Protein AF-A0A951D098-F1 (afdb_monomer_lite)

Sequence (138 aa):
MVWVRRLSARASLDDSPAALAHATAQADSGDESWEQWVAEYRRGEALVLRLELTLELGDEAGEVITASRDGFFVENHAHAPKVEQQIAELASGDLTALAAELTQRGHELDVSELGAMYVHVELDADVRQRVQARGAAA

Secondary structure (DSSP, 8-state):
---EEEEEEEEEE---HHHHHHHHHHHHTT-HHHHHHHHHHHHTSEEEEEEEEEEEE-SSS--EEEEEEEEEEEE--SSHHHHHHHHHHHHHTTHHHHHHHHHHTT----HHHHHTS-EEEEE-HHHHHHHHHHHHH-

pLDDT: mean 89.96, std 6.22, range [60.66, 97.0]

Structure (mmCIF, N/CA/C/O backbone):
data_AF-A0A951D098-F1
#
_entry.id   AF-A0A951D098-F1
#
loop_
_atom_site.group_PDB
_atom_site.id
_atom_site.type_symbol
_atom_site.label_atom_id
_atom_site.label_alt_id
_atom_site.label_comp_id
_atom_site.label_asym_id
_atom_site.label_entity_id
_atom_site.label_seq_id
_atom_site.pdbx_PDB_ins_code
_atom_site.Cartn_x
_atom_site.Cartn_y
_atom_site.Cartn_z
_atom_site.occupancy
_atom_site.B_iso_or_equiv
_atom_site.auth_seq_id
_atom_site.auth_comp_id
_atom_site.auth_asym_id
_atom_site.auth_atom_id
_atom_site.pdbx_PDB_model_num
ATOM 1 N N . MET A 1 1 ? -15.473 3.935 25.546 1.00 69.00 1 MET A N 1
ATOM 2 C CA . MET A 1 1 ? -14.010 3.951 25.347 1.00 69.00 1 MET A CA 1
ATOM 3 C C . MET A 1 1 ? -13.747 3.156 24.090 1.00 69.00 1 MET A C 1
ATOM 5 O O . MET A 1 1 ? -14.129 1.993 24.051 1.00 69.00 1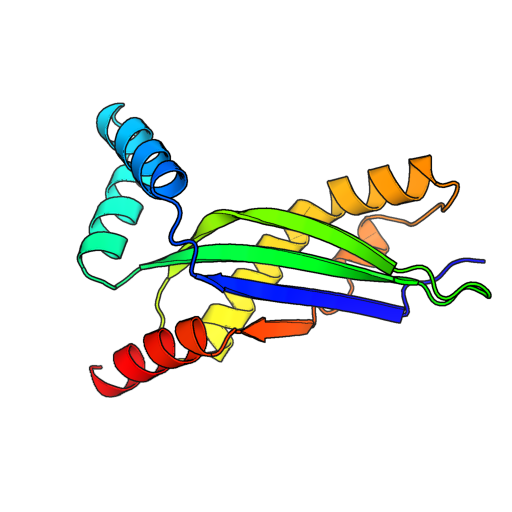 MET A O 1
ATOM 9 N N . VAL A 1 2 ? -13.208 3.806 23.067 1.00 81.81 2 VAL A N 1
ATOM 10 C CA . VAL A 1 2 ? -12.820 3.154 21.816 1.00 81.81 2 VAL A CA 1
ATOM 11 C C . VAL A 1 2 ? -11.400 2.614 21.978 1.00 81.81 2 VAL A C 1
ATOM 13 O O . VAL A 1 2 ? -10.580 3.225 22.656 1.00 81.81 2 VAL A O 1
ATOM 16 N N . TRP A 1 3 ? -11.124 1.441 21.425 1.00 86.88 3 TRP A N 1
ATOM 17 C CA . TRP A 1 3 ? -9.780 0.872 21.349 1.00 86.88 3 TRP A CA 1
ATOM 18 C C . TRP A 1 3 ? -9.632 0.191 19.999 1.00 86.88 3 TRP A C 1
ATOM 20 O O . TRP A 1 3 ? -10.624 -0.204 19.385 1.00 86.88 3 TRP A O 1
ATOM 30 N N . VAL A 1 4 ? -8.404 0.056 19.521 1.00 89.75 4 VAL A N 1
ATOM 31 C CA . VAL A 1 4 ? -8.154 -0.560 18.220 1.00 89.75 4 VAL A CA 1
ATOM 32 C C . VAL A 1 4 ? -8.005 -2.058 18.393 1.00 89.75 4 VAL A C 1
ATOM 34 O O . VAL A 1 4 ? -7.115 -2.535 19.097 1.00 89.75 4 VAL A O 1
ATOM 37 N N . ARG A 1 5 ? -8.867 -2.809 17.714 1.00 92.06 5 ARG A N 1
ATOM 38 C CA . ARG A 1 5 ? -8.832 -4.266 17.709 1.00 92.06 5 ARG A CA 1
ATOM 39 C C . ARG A 1 5 ? -7.804 -4.812 16.742 1.00 92.06 5 ARG A C 1
ATOM 41 O O . ARG A 1 5 ? -7.113 -5.778 17.065 1.00 92.06 5 ARG A O 1
ATOM 48 N N . ARG A 1 6 ? -7.732 -4.221 15.553 1.00 93.19 6 ARG A N 1
ATOM 49 C CA . ARG A 1 6 ? -6.840 -4.678 14.494 1.00 93.19 6 ARG A CA 1
ATOM 50 C C . ARG A 1 6 ? -6.488 -3.534 13.563 1.00 93.19 6 ARG A C 1
ATOM 52 O O . ARG A 1 6 ? -7.351 -2.754 13.177 1.00 93.19 6 ARG A O 1
ATOM 59 N N . LEU A 1 7 ? -5.225 -3.510 13.163 1.00 93.56 7 LEU A N 1
ATOM 60 C CA . LEU A 1 7 ? -4.730 -2.708 12.060 1.00 93.56 7 LEU A CA 1
ATOM 61 C C . LEU A 1 7 ? -4.204 -3.661 10.987 1.00 93.56 7 LEU A C 1
ATOM 63 O O . LEU A 1 7 ? -3.337 -4.494 11.262 1.00 93.56 7 LEU A O 1
ATOM 67 N N . SER A 1 8 ? -4.761 -3.567 9.785 1.00 95.19 8 SER A N 1
ATOM 68 C CA . SER A 1 8 ? -4.392 -4.415 8.654 1.00 95.19 8 SER A CA 1
ATOM 69 C C . SER A 1 8 ? -4.022 -3.573 7.446 1.00 95.19 8 SER A C 1
ATOM 71 O O . SER A 1 8 ? -4.578 -2.500 7.239 1.00 95.19 8 SER A O 1
ATOM 73 N N . ALA A 1 9 ? -3.109 -4.091 6.640 1.00 96.00 9 ALA A N 1
ATOM 74 C CA . ALA A 1 9 ? -2.629 -3.492 5.410 1.00 96.00 9 ALA A CA 1
ATOM 75 C C . ALA A 1 9 ? -2.702 -4.545 4.307 1.00 96.00 9 ALA A C 1
ATOM 77 O O . ALA A 1 9 ? -1.960 -5.525 4.331 1.00 96.00 9 ALA A O 1
ATOM 78 N N . ARG A 1 10 ? -3.597 -4.356 3.345 1.00 96.31 10 ARG A N 1
ATOM 79 C CA . ARG A 1 10 ? -3.726 -5.234 2.188 1.00 96.31 10 ARG A CA 1
ATOM 80 C C . ARG A 1 10 ? -3.049 -4.595 0.987 1.00 96.31 10 ARG A C 1
ATOM 82 O O . ARG A 1 10 ? -3.383 -3.471 0.624 1.00 96.31 10 ARG A O 1
ATOM 89 N N . ALA A 1 11 ? -2.105 -5.304 0.380 1.00 97.00 11 ALA A N 1
ATOM 90 C CA . ALA A 1 11 ? -1.349 -4.823 -0.764 1.00 97.00 11 ALA A CA 1
ATOM 91 C C . ALA A 1 11 ? -1.706 -5.593 -2.040 1.00 97.00 11 ALA A C 1
ATOM 93 O O . ALA A 1 11 ? -1.597 -6.820 -2.082 1.00 97.00 11 ALA A O 1
ATOM 94 N N . SER A 1 12 ? -2.064 -4.859 -3.090 1.00 96.81 12 SER A N 1
ATOM 95 C CA . SER A 1 12 ? -2.318 -5.375 -4.440 1.00 96.81 12 SER A CA 1
ATOM 96 C C . SER A 1 12 ? -1.414 -4.681 -5.455 1.00 96.81 12 SER A C 1
ATOM 98 O O . SER A 1 12 ? -0.907 -3.592 -5.178 1.00 96.81 12 SER A O 1
ATOM 100 N N . LEU A 1 13 ? -1.217 -5.264 -6.642 1.00 95.38 13 LEU A N 1
ATOM 101 C CA . LEU A 1 13 ? -0.533 -4.543 -7.717 1.00 95.38 13 LEU A CA 1
ATOM 102 C C . LEU A 1 13 ? -1.346 -3.305 -8.112 1.00 95.38 13 LEU A C 1
ATOM 104 O O . LEU A 1 13 ? -2.578 -3.341 -8.175 1.00 95.38 13 LEU A O 1
ATOM 108 N N . ASP A 1 14 ? -0.652 -2.201 -8.361 1.00 93.31 14 ASP A N 1
ATOM 109 C CA . ASP A 1 14 ? -1.260 -1.019 -8.956 1.00 93.31 14 ASP A CA 1
ATOM 110 C C . ASP A 1 14 ? -1.005 -1.019 -10.462 1.00 93.31 14 ASP A C 1
ATOM 112 O O . ASP A 1 14 ? 0.026 -0.560 -10.954 1.00 93.31 14 ASP A O 1
ATOM 116 N N . ASP A 1 15 ? -1.977 -1.550 -11.199 1.00 80.94 15 ASP A N 1
ATOM 117 C CA . ASP A 1 15 ? -1.965 -1.573 -12.661 1.00 80.94 15 ASP A CA 1
ATOM 118 C C . ASP A 1 15 ? -2.444 -0.244 -13.276 1.00 80.94 15 ASP A C 1
ATOM 120 O O . ASP A 1 15 ? -2.690 -0.165 -14.485 1.00 80.94 15 ASP A O 1
ATOM 124 N N . SER A 1 16 ? -2.628 0.815 -12.473 1.00 84.50 16 SER A N 1
ATOM 125 C CA . SER A 1 16 ? -3.081 2.095 -13.003 1.00 84.50 16 SER A CA 1
ATOM 126 C C . SER A 1 16 ? -2.003 2.723 -13.903 1.00 84.50 16 SER A C 1
ATOM 128 O O . SER A 1 16 ? -0.863 2.940 -13.484 1.00 84.50 16 SER A O 1
ATOM 130 N N . PRO A 1 17 ? -2.344 3.110 -15.150 1.00 84.81 17 PRO A N 1
ATOM 131 C CA . PRO A 1 17 ? -1.402 3.827 -16.010 1.00 84.81 17 PRO A CA 1
ATOM 132 C C . PRO A 1 17 ? -0.946 5.164 -15.408 1.00 84.81 17 PRO A C 1
ATOM 134 O O . PRO A 1 17 ? 0.119 5.671 -15.753 1.00 84.81 17 PRO A O 1
ATOM 137 N N . ALA A 1 18 ? -1.757 5.737 -14.513 1.00 88.4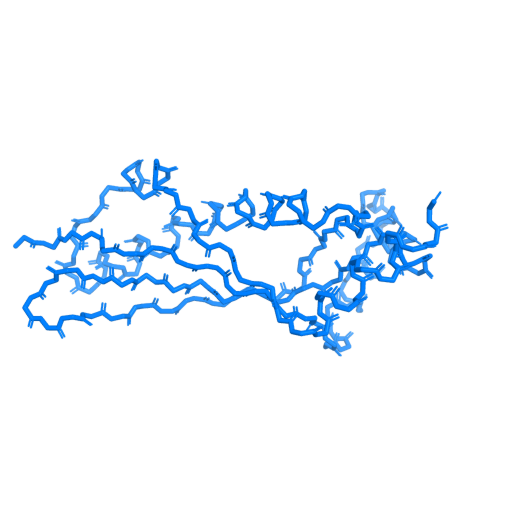4 18 ALA A N 1
ATOM 138 C CA . ALA A 1 18 ? -1.496 7.012 -13.865 1.00 88.44 18 ALA A CA 1
ATOM 139 C C . ALA A 1 18 ? -0.308 6.951 -12.894 1.00 88.44 18 ALA A C 1
ATOM 141 O O . ALA A 1 18 ? 0.516 7.863 -12.920 1.00 88.44 18 ALA A O 1
ATOM 142 N N . ALA A 1 19 ? -0.177 5.884 -12.096 1.00 88.62 19 ALA A N 1
ATOM 143 C CA . ALA A 1 19 ? 0.914 5.750 -11.131 1.00 88.62 19 ALA A CA 1
ATOM 144 C C . ALA A 1 19 ? 2.287 5.734 -11.818 1.00 88.62 19 ALA A C 1
ATOM 146 O O . ALA A 1 19 ? 3.179 6.515 -11.477 1.00 88.62 19 ALA A O 1
ATOM 147 N N . LEU A 1 20 ? 2.441 4.912 -12.861 1.00 89.75 20 LEU A N 1
ATOM 148 C CA . LEU A 1 20 ? 3.694 4.844 -13.614 1.00 89.75 20 LEU A CA 1
ATOM 149 C C . LEU A 1 20 ? 3.953 6.118 -14.433 1.00 89.75 20 LEU A C 1
ATOM 151 O O . LEU A 1 20 ? 5.106 6.536 -14.562 1.00 89.75 20 LEU A O 1
ATOM 155 N N . ALA A 1 21 ? 2.907 6.753 -14.973 1.00 92.19 21 ALA A N 1
ATOM 156 C CA . ALA A 1 21 ? 3.041 8.030 -15.672 1.00 92.19 21 ALA A CA 1
ATOM 157 C C . ALA A 1 21 ? 3.516 9.144 -14.728 1.00 92.19 21 ALA A C 1
ATOM 159 O O . ALA A 1 21 ? 4.399 9.913 -15.101 1.00 92.19 21 ALA A O 1
ATOM 160 N N . HIS A 1 22 ? 2.987 9.198 -13.502 1.00 91.81 22 HIS A N 1
ATOM 161 C CA . HIS A 1 22 ? 3.440 10.137 -12.480 1.00 91.81 22 HIS A CA 1
ATOM 162 C C . HIS A 1 22 ? 4.912 9.905 -12.125 1.00 91.81 22 HIS A C 1
ATOM 164 O O . HIS A 1 22 ? 5.707 10.837 -12.208 1.00 91.81 22 HIS A O 1
ATOM 170 N N . ALA A 1 23 ? 5.290 8.661 -11.813 1.00 91.62 23 ALA A N 1
ATOM 171 C CA . ALA A 1 23 ? 6.674 8.308 -11.494 1.00 91.62 23 ALA A CA 1
ATOM 172 C C . ALA A 1 23 ? 7.640 8.653 -12.642 1.00 91.62 23 ALA A C 1
ATOM 174 O O . ALA A 1 23 ? 8.717 9.196 -12.414 1.00 91.62 23 ALA A O 1
ATOM 175 N N . THR A 1 24 ? 7.228 8.402 -13.889 1.00 93.31 24 THR A N 1
ATOM 176 C CA . THR A 1 24 ? 8.022 8.755 -15.077 1.00 93.31 24 THR A CA 1
ATOM 177 C C . THR A 1 24 ? 8.170 10.269 -15.222 1.00 93.31 24 THR A C 1
ATOM 179 O O . THR A 1 24 ? 9.266 10.739 -15.488 1.00 93.31 24 THR A O 1
ATOM 182 N N . ALA A 1 25 ? 7.108 11.045 -14.991 1.00 94.75 25 ALA A N 1
ATOM 183 C CA . ALA A 1 25 ? 7.180 12.503 -15.059 1.00 94.75 25 ALA A CA 1
ATOM 184 C C . ALA A 1 25 ? 8.113 13.101 -13.990 1.00 94.75 25 ALA A C 1
ATOM 186 O O . ALA A 1 25 ? 8.807 14.076 -14.269 1.00 94.75 25 ALA A O 1
ATOM 187 N N . GLN A 1 26 ? 8.149 12.519 -12.785 1.00 93.88 26 GLN A N 1
ATOM 188 C CA . GLN A 1 26 ? 9.091 12.932 -11.739 1.00 93.88 26 GLN A CA 1
ATOM 189 C C . GLN A 1 26 ? 10.536 12.602 -12.127 1.00 93.88 26 GLN A C 1
ATOM 191 O O . GLN A 1 26 ? 11.407 13.464 -12.028 1.00 93.88 26 GLN A O 1
ATOM 196 N N . ALA A 1 27 ? 10.777 11.396 -12.648 1.00 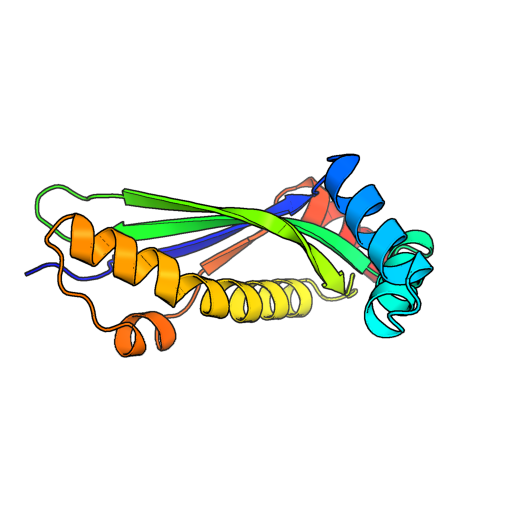94.25 27 ALA A N 1
ATOM 197 C CA . ALA A 1 27 ? 12.081 11.005 -13.175 1.00 94.25 27 ALA A CA 1
ATOM 198 C C . ALA A 1 27 ? 12.547 11.952 -14.300 1.00 94.25 27 ALA A C 1
ATOM 200 O O . ALA A 1 27 ? 13.648 12.484 -14.243 1.00 94.25 27 ALA A O 1
ATOM 201 N N . ASP A 1 28 ? 11.678 12.267 -15.266 1.00 95.50 28 ASP A N 1
ATOM 202 C CA . ASP A 1 28 ? 11.984 13.191 -16.370 1.00 95.50 28 ASP A CA 1
ATOM 203 C C . ASP A 1 28 ? 12.245 14.638 -15.897 1.00 95.50 28 ASP A C 1
ATOM 205 O O . ASP A 1 28 ? 12.837 15.438 -16.626 1.00 95.50 28 ASP A O 1
ATOM 209 N N . SER A 1 29 ? 11.819 14.988 -14.677 1.00 95.56 29 SER A N 1
ATOM 210 C CA . SER A 1 29 ? 12.118 16.279 -14.046 1.00 95.56 29 SER A CA 1
ATOM 211 C C . SER A 1 29 ? 13.507 16.342 -13.390 1.00 95.56 29 SER A C 1
ATOM 213 O O . SER A 1 29 ? 13.915 17.415 -12.940 1.00 95.56 29 SER A O 1
ATOM 215 N N . GLY A 1 30 ? 14.248 15.226 -13.389 1.00 94.12 30 GLY A N 1
ATOM 216 C CA . GLY A 1 30 ? 15.593 15.097 -12.827 1.00 94.12 30 GLY A CA 1
ATOM 217 C C . GLY A 1 30 ? 15.625 14.657 -11.363 1.00 94.12 30 GLY A C 1
ATOM 218 O O . GLY A 1 30 ? 16.624 14.895 -10.684 1.00 94.12 30 GLY A O 1
ATOM 219 N N . ASP A 1 31 ? 14.545 14.062 -10.846 1.00 95.69 31 ASP A N 1
ATOM 220 C CA . ASP A 1 31 ? 14.563 13.451 -9.516 1.00 95.69 31 ASP A CA 1
ATOM 221 C C . ASP A 1 31 ? 15.221 12.064 -9.583 1.00 95.69 31 ASP A C 1
ATOM 223 O O . ASP A 1 31 ? 14.605 11.078 -9.998 1.00 95.69 31 ASP A O 1
ATOM 227 N N . GLU A 1 32 ? 16.480 11.995 -9.142 1.00 95.00 32 GLU A N 1
ATOM 228 C CA . GLU A 1 32 ? 17.306 10.780 -9.149 1.00 95.00 32 GLU A CA 1
ATOM 229 C C . GLU A 1 32 ? 16.649 9.599 -8.410 1.00 95.00 32 GLU A C 1
ATOM 231 O O . GLU A 1 32 ? 16.818 8.443 -8.808 1.00 95.00 32 GLU A O 1
ATOM 236 N N . SER A 1 33 ? 15.863 9.866 -7.359 1.00 94.38 33 SER A N 1
ATOM 237 C CA . SER A 1 33 ? 15.179 8.803 -6.610 1.00 94.38 33 SER A CA 1
ATOM 238 C C . SER A 1 33 ? 14.072 8.179 -7.457 1.00 94.38 33 SER A C 1
ATOM 240 O O . SER A 1 33 ? 13.923 6.955 -7.502 1.00 94.38 33 SER A O 1
ATOM 242 N N . TRP A 1 34 ? 13.310 9.006 -8.176 1.00 94.44 34 TRP A N 1
ATOM 243 C CA . TRP A 1 34 ? 12.283 8.524 -9.098 1.00 94.44 34 TRP A CA 1
ATOM 244 C C . TRP A 1 34 ? 12.878 7.847 -10.331 1.00 94.44 34 TRP A C 1
ATOM 246 O O . TRP A 1 34 ? 12.346 6.827 -10.776 1.00 94.44 34 TRP A O 1
ATOM 256 N N . GLU A 1 35 ? 13.996 8.350 -10.857 1.00 95.19 35 GLU A N 1
ATOM 257 C CA . GLU A 1 35 ? 14.731 7.688 -11.940 1.00 95.19 35 GLU A CA 1
ATOM 258 C C . GLU A 1 35 ? 15.121 6.255 -11.556 1.00 95.19 35 GLU A C 1
ATOM 260 O O . GLU A 1 35 ? 14.891 5.318 -12.333 1.00 95.19 35 GLU A O 1
ATOM 265 N N . GLN A 1 36 ? 15.650 6.067 -10.341 1.00 96.00 36 GLN A N 1
ATOM 266 C CA . GLN A 1 36 ? 16.013 4.751 -9.824 1.00 96.00 36 GLN A CA 1
ATOM 267 C C . GLN A 1 36 ? 14.794 3.822 -9.742 1.00 96.00 36 GLN A C 1
ATOM 269 O O . GLN A 1 36 ? 14.824 2.730 -10.318 1.00 96.00 36 GLN A O 1
ATOM 274 N N . TRP A 1 37 ? 13.707 4.260 -9.101 1.00 94.94 37 TRP A N 1
ATOM 275 C CA . TRP A 1 37 ? 12.499 3.445 -8.936 1.00 94.94 37 TRP A CA 1
ATOM 276 C C . TRP A 1 37 ? 11.869 3.030 -10.266 1.00 94.94 37 TRP A C 1
ATOM 278 O O . TRP A 1 37 ? 11.494 1.868 -10.456 1.00 94.94 37 TRP A O 1
ATOM 288 N N . VAL A 1 38 ? 11.791 3.952 -11.229 1.00 94.75 38 VAL A N 1
ATOM 289 C CA . VAL A 1 38 ? 11.272 3.656 -12.571 1.00 94.75 38 VAL A CA 1
ATOM 290 C C . VAL A 1 38 ? 12.174 2.649 -13.291 1.00 94.75 38 VAL A C 1
ATOM 292 O O . VAL A 1 38 ? 11.678 1.733 -13.956 1.00 94.75 38 VAL A O 1
ATOM 295 N N . ALA A 1 39 ? 13.496 2.781 -13.165 1.00 95.56 39 ALA A N 1
ATOM 296 C CA . ALA A 1 39 ? 14.441 1.850 -13.770 1.00 95.56 39 ALA A CA 1
ATOM 297 C C . ALA A 1 39 ? 14.360 0.447 -13.140 1.00 95.56 39 ALA A C 1
ATOM 299 O O . ALA A 1 39 ? 14.354 -0.548 -13.867 1.00 95.56 39 ALA A O 1
ATOM 300 N N . GLU A 1 40 ? 14.258 0.353 -11.815 1.00 95.19 40 GLU A N 1
ATOM 301 C CA . GLU A 1 40 ? 14.080 -0.906 -11.080 1.00 95.19 40 GLU A CA 1
ATOM 302 C C . GLU A 1 40 ? 12.762 -1.593 -11.429 1.00 95.19 40 GLU A C 1
ATOM 304 O O . GLU A 1 40 ? 12.746 -2.792 -11.720 1.00 95.19 40 GLU A O 1
ATOM 309 N N . TYR A 1 41 ? 11.664 -0.841 -11.510 1.00 93.94 41 TYR A N 1
ATOM 310 C CA . TYR A 1 41 ? 10.373 -1.373 -11.941 1.00 93.94 41 TYR A CA 1
ATOM 311 C C . TYR A 1 41 ? 10.447 -1.968 -13.351 1.00 93.94 41 TYR A C 1
ATOM 313 O O . TYR A 1 41 ? 10.002 -3.094 -13.580 1.00 93.94 41 TYR A O 1
ATOM 321 N N . ARG A 1 42 ? 11.097 -1.272 -14.296 1.00 93.25 42 ARG A N 1
ATOM 322 C CA . ARG A 1 42 ? 11.310 -1.778 -15.666 1.00 93.25 42 ARG A CA 1
ATOM 323 C C . ARG A 1 42 ? 12.142 -3.065 -15.703 1.00 93.25 42 ARG A C 1
ATOM 325 O O . ARG A 1 42 ? 11.942 -3.879 -16.602 1.00 93.25 42 ARG A O 1
ATOM 332 N N . ARG A 1 43 ? 13.048 -3.270 -14.741 1.00 93.44 43 ARG A N 1
ATOM 333 C CA . ARG A 1 43 ? 13.829 -4.513 -14.579 1.00 93.44 43 ARG A CA 1
ATOM 334 C C . ARG A 1 43 ? 13.092 -5.603 -13.786 1.00 93.44 43 ARG A C 1
ATOM 336 O O . ARG A 1 43 ? 13.601 -6.716 -13.674 1.00 93.44 43 ARG A O 1
ATOM 343 N N . GLY A 1 44 ? 11.904 -5.312 -13.251 1.00 91.69 44 GLY A N 1
ATOM 344 C CA . GLY A 1 44 ? 11.148 -6.213 -12.375 1.00 91.69 44 GLY A CA 1
ATOM 345 C C . GLY A 1 44 ? 11.717 -6.321 -10.955 1.00 91.69 44 GLY A C 1
ATOM 346 O O . GLY A 1 44 ? 11.407 -7.277 -10.242 1.00 91.69 44 GLY A O 1
ATOM 347 N N . GLU A 1 45 ? 12.563 -5.370 -10.561 1.00 94.50 45 GLU A N 1
ATOM 348 C CA . GLU A 1 45 ? 13.212 -5.280 -9.246 1.00 94.50 45 GLU A CA 1
ATOM 349 C C . GLU A 1 45 ? 12.397 -4.461 -8.248 1.00 94.50 45 GLU A C 1
ATOM 351 O O . GLU A 1 45 ? 12.610 -4.598 -7.051 1.00 94.50 45 GLU A O 1
ATOM 356 N N . ALA A 1 46 ? 11.424 -3.690 -8.730 1.00 95.19 46 ALA A N 1
ATOM 357 C CA . ALA A 1 46 ? 10.437 -2.997 -7.916 1.00 95.19 46 ALA A CA 1
ATOM 358 C C . ALA A 1 46 ? 9.013 -3.367 -8.349 1.00 95.19 46 ALA A C 1
ATOM 360 O O . ALA A 1 46 ? 8.772 -3.750 -9.500 1.00 95.19 46 ALA A O 1
ATOM 361 N N . LEU A 1 47 ? 8.069 -3.243 -7.421 1.00 95.44 47 LEU A N 1
ATOM 362 C CA . LEU A 1 47 ? 6.631 -3.350 -7.660 1.00 95.44 47 LEU A CA 1
ATOM 363 C C . LEU A 1 47 ? 5.985 -1.994 -7.386 1.00 95.44 47 LEU A C 1
ATOM 365 O O . LEU A 1 47 ? 6.382 -1.312 -6.445 1.00 95.44 47 LEU A O 1
ATOM 369 N N . VAL A 1 48 ? 4.967 -1.641 -8.172 1.00 95.50 48 VAL A N 1
ATOM 370 C CA . VAL A 1 48 ? 4.053 -0.541 -7.840 1.00 95.50 48 VAL A CA 1
ATOM 371 C C . VAL A 1 48 ? 2.809 -1.160 -7.236 1.00 95.50 48 VAL A C 1
ATOM 373 O O . VAL A 1 48 ? 2.222 -2.073 -7.825 1.00 95.50 48 VAL A O 1
ATOM 376 N N . LEU A 1 49 ? 2.449 -0.702 -6.046 1.00 95.44 49 LEU A N 1
ATOM 377 C CA . LEU A 1 49 ? 1.393 -1.291 -5.247 1.00 95.44 49 LEU A CA 1
ATOM 378 C C . LEU A 1 49 ? 0.316 -0.267 -4.900 1.00 95.44 49 LEU A C 1
ATOM 380 O O . LEU A 1 49 ? 0.555 0.939 -4.805 1.00 95.44 49 LEU A O 1
ATOM 384 N N . ARG A 1 50 ? -0.878 -0.801 -4.659 1.00 94.94 50 ARG A N 1
ATOM 385 C CA . ARG A 1 50 ? -1.963 -0.146 -3.943 1.00 94.94 50 ARG A CA 1
ATOM 386 C C . ARG A 1 50 ? -2.085 -0.788 -2.567 1.00 94.94 50 ARG A C 1
ATOM 388 O O . ARG A 1 50 ? -1.961 -2.001 -2.429 1.00 94.94 50 ARG A O 1
ATOM 395 N N . LEU A 1 51 ? -2.331 0.043 -1.565 1.00 94.44 51 LEU A N 1
ATOM 396 C CA . LEU A 1 51 ? -2.450 -0.311 -0.164 1.00 94.44 51 LEU A CA 1
ATOM 397 C C . LEU A 1 51 ? -3.845 0.061 0.284 1.00 94.44 51 LEU A C 1
ATOM 399 O O . LEU A 1 51 ? -4.257 1.208 0.132 1.00 94.44 51 LEU A O 1
ATOM 403 N N . GLU A 1 52 ? -4.541 -0.894 0.867 1.00 94.19 52 GLU A N 1
ATOM 404 C CA . GLU A 1 52 ? -5.761 -0.664 1.617 1.00 94.19 52 GLU A CA 1
ATOM 405 C C . GLU A 1 52 ? -5.456 -0.901 3.095 1.00 94.19 52 GLU A C 1
ATOM 407 O O . GLU A 1 52 ? -5.132 -2.010 3.522 1.00 94.19 52 GLU A O 1
ATOM 412 N N . LEU A 1 53 ? -5.518 0.167 3.877 1.00 93.81 53 LEU A N 1
ATOM 413 C CA . LEU A 1 53 ? -5.383 0.141 5.321 1.00 93.81 53 LEU A CA 1
ATOM 414 C C . LEU A 1 53 ? -6.758 0.005 5.939 1.00 93.81 53 LEU A C 1
ATOM 416 O O . LEU A 1 53 ? -7.651 0.789 5.640 1.00 93.81 53 LEU A O 1
ATOM 420 N N . THR A 1 54 ? -6.913 -0.970 6.822 1.00 93.38 54 THR A N 1
ATOM 421 C CA . THR A 1 54 ? -8.150 -1.213 7.557 1.00 93.38 54 THR A CA 1
ATOM 422 C C . THR A 1 54 ? -7.881 -1.131 9.048 1.00 93.38 54 THR A C 1
ATOM 424 O O . THR A 1 54 ? -7.032 -1.853 9.576 1.00 93.38 54 THR A O 1
ATOM 427 N N . LEU A 1 55 ? -8.636 -0.275 9.726 1.00 92.56 55 LEU A N 1
ATOM 428 C CA . LEU A 1 55 ? -8.651 -0.130 11.169 1.00 92.56 55 LEU A CA 1
ATOM 429 C C . LEU A 1 55 ? -9.985 -0.647 11.711 1.00 92.56 55 LEU A C 1
ATOM 431 O O . LEU A 1 55 ? -11.039 -0.081 11.427 1.00 92.56 55 LEU A O 1
ATOM 435 N N . GLU A 1 56 ? -9.934 -1.718 12.494 1.00 92.69 56 GLU A N 1
ATOM 436 C CA . GLU A 1 56 ? -11.095 -2.271 13.191 1.00 92.69 56 GLU A CA 1
ATOM 437 C C . GLU A 1 56 ? -11.110 -1.759 14.634 1.00 92.69 56 GLU A C 1
ATOM 439 O O . GLU A 1 56 ? -10.154 -1.977 15.389 1.00 92.69 56 GLU A O 1
ATOM 444 N N . LEU A 1 57 ? -12.200 -1.109 15.035 1.00 91.25 57 LEU A N 1
ATOM 445 C CA . LEU A 1 57 ? -12.405 -0.612 16.391 1.00 91.25 57 LEU A CA 1
ATOM 446 C C . LEU A 1 57 ? -13.152 -1.650 17.235 1.00 91.25 57 LEU A C 1
ATOM 448 O O . LEU A 1 57 ? -14.040 -2.364 16.775 1.00 91.25 57 LEU A O 1
ATOM 452 N N . GLY A 1 58 ? -12.766 -1.751 18.501 1.00 87.94 58 GLY A N 1
ATOM 453 C CA . GLY A 1 58 ? -13.385 -2.615 19.499 1.00 87.94 58 GLY A CA 1
ATOM 454 C C . GLY A 1 58 ? -14.455 -1.908 20.332 1.00 87.94 58 GLY A C 1
ATOM 455 O O . GLY A 1 58 ? -14.507 -2.092 21.547 1.00 87.94 58 GLY A O 1
ATOM 456 N N . ASP A 1 59 ? -15.276 -1.059 19.722 1.00 82.56 59 ASP A N 1
ATOM 457 C CA . ASP A 1 59 ? -16.427 -0.452 20.392 1.00 82.56 59 ASP A CA 1
ATOM 458 C C . ASP A 1 59 ? -17.683 -1.346 20.306 1.00 82.56 59 ASP A C 1
ATOM 460 O O . ASP A 1 59 ? -17.646 -2.462 19.785 1.00 82.56 59 ASP A O 1
ATOM 464 N N . GLU A 1 60 ? -18.808 -0.886 20.863 1.00 73.31 60 GLU A N 1
ATOM 465 C CA . GLU A 1 60 ? -20.079 -1.631 20.813 1.00 73.31 60 GLU A CA 1
ATOM 466 C C . GLU A 1 60 ? -20.631 -1.769 19.382 1.00 73.31 60 GLU A C 1
ATOM 468 O O . GLU A 1 60 ? -21.439 -2.661 19.121 1.00 73.31 60 GLU A O 1
ATOM 473 N N . ALA A 1 61 ? -20.197 -0.904 18.460 1.00 80.31 61 ALA A N 1
ATOM 474 C CA . ALA A 1 61 ? -20.640 -0.887 17.072 1.00 80.31 61 ALA A CA 1
ATOM 475 C C . ALA A 1 61 ? -19.768 -1.759 16.148 1.00 80.31 61 ALA A C 1
ATOM 477 O O . ALA A 1 61 ? -20.248 -2.186 15.098 1.00 80.31 61 ALA A O 1
ATOM 478 N N . GLY A 1 62 ? -18.520 -2.042 16.535 1.00 82.94 62 GLY A N 1
ATOM 479 C CA . GLY A 1 62 ? -17.539 -2.740 15.708 1.00 82.94 62 GLY A CA 1
ATOM 480 C C . GLY A 1 62 ? -17.147 -1.936 14.469 1.00 82.94 62 GLY A C 1
ATOM 481 O O . GLY A 1 62 ? -17.089 -2.501 13.377 1.00 82.94 62 GLY A O 1
ATOM 482 N N . GLU A 1 63 ? -16.959 -0.620 14.612 1.00 89.38 63 GLU A N 1
ATOM 483 C CA . GLU A 1 63 ? -16.683 0.266 13.476 1.00 89.38 63 GLU A CA 1
ATOM 484 C C . GLU A 1 63 ? -15.405 -0.144 12.719 1.00 89.38 63 GLU A C 1
ATOM 486 O O . GLU A 1 63 ? -14.385 -0.502 13.313 1.00 89.38 63 GLU A O 1
ATOM 491 N N . VAL A 1 64 ? -15.462 -0.067 11.386 1.00 90.88 64 VAL A N 1
ATOM 492 C CA . VAL A 1 64 ? -14.331 -0.333 10.492 1.00 90.88 64 VAL A CA 1
ATOM 493 C C . VAL A 1 64 ? -14.066 0.903 9.644 1.00 90.88 64 VAL A C 1
ATOM 495 O O . VAL A 1 64 ? -14.972 1.428 8.993 1.00 90.88 64 VAL A O 1
ATOM 498 N N . ILE A 1 65 ? -12.815 1.352 9.639 1.00 89.81 65 ILE A N 1
ATOM 499 C CA . ILE A 1 65 ? -12.349 2.486 8.841 1.00 89.81 65 ILE A CA 1
ATOM 500 C C . ILE A 1 65 ? -11.339 1.976 7.829 1.00 89.81 65 ILE A C 1
ATOM 502 O O . ILE A 1 65 ? -10.433 1.220 8.173 1.00 89.81 65 ILE A O 1
ATOM 506 N N . THR A 1 66 ? -11.498 2.404 6.583 1.00 90.19 66 THR A N 1
ATOM 507 C CA . THR A 1 66 ? -10.619 2.024 5.482 1.00 90.19 66 THR A CA 1
ATOM 508 C C . THR A 1 66 ? -10.015 3.263 4.846 1.00 90.19 66 THR A C 1
ATOM 510 O O . THR A 1 66 ? -10.751 4.174 4.471 1.00 90.19 66 THR A O 1
ATOM 513 N N . ALA A 1 67 ? -8.703 3.261 4.653 1.00 89.44 67 ALA A N 1
ATOM 514 C CA . ALA A 1 67 ? -7.998 4.239 3.837 1.00 89.44 67 ALA A CA 1
ATOM 515 C C . ALA A 1 67 ? -7.260 3.518 2.711 1.00 89.44 67 ALA A C 1
ATOM 517 O O . ALA A 1 67 ? -6.789 2.399 2.891 1.00 89.44 67 ALA A O 1
ATOM 518 N N . SER A 1 68 ? -7.138 4.156 1.550 1.00 89.31 68 SER A N 1
ATOM 519 C CA . SER A 1 68 ? -6.413 3.586 0.417 1.00 89.31 68 SER A CA 1
ATOM 520 C C . SER A 1 68 ? -5.362 4.550 -0.107 1.00 89.31 68 SER A C 1
ATOM 522 O O . SER A 1 68 ? -5.650 5.736 -0.270 1.00 89.31 68 SER A O 1
ATOM 524 N N . ARG A 1 69 ? -4.188 4.023 -0.448 1.00 88.56 69 ARG A N 1
ATOM 525 C CA . ARG A 1 69 ? -3.113 4.748 -1.127 1.00 88.56 69 ARG A CA 1
ATOM 526 C C . ARG A 1 69 ? -2.645 3.951 -2.333 1.00 88.56 69 ARG A C 1
ATOM 528 O O . ARG A 1 69 ? -2.464 2.741 -2.238 1.00 88.56 69 ARG A O 1
ATOM 535 N N . ASP A 1 70 ? -2.452 4.611 -3.459 1.00 90.50 70 ASP A N 1
ATOM 536 C CA . ASP A 1 70 ? -1.955 4.008 -4.690 1.00 90.50 70 ASP A CA 1
ATOM 537 C C . ASP A 1 70 ? -0.564 4.543 -5.061 1.00 90.50 70 ASP A C 1
ATOM 539 O O . ASP A 1 70 ? -0.016 5.425 -4.396 1.00 90.50 70 ASP A O 1
ATOM 543 N N . GLY A 1 71 ? 0.051 3.931 -6.071 1.00 90.69 71 GLY A N 1
ATOM 544 C CA . GLY A 1 71 ? 1.279 4.415 -6.688 1.00 90.69 71 GLY A CA 1
ATOM 545 C C . GLY A 1 71 ? 2.549 4.396 -5.840 1.00 90.69 71 GLY A C 1
ATOM 546 O O . GLY A 1 71 ? 3.497 5.097 -6.196 1.00 90.69 71 GLY A O 1
ATOM 547 N N . PHE A 1 72 ? 2.624 3.620 -4.753 1.00 91.19 72 PHE A N 1
ATOM 548 C CA . PHE A 1 72 ? 3.876 3.502 -3.995 1.00 91.19 72 PHE A CA 1
ATOM 549 C C . PHE A 1 72 ? 4.719 2.331 -4.489 1.00 91.19 72 PHE A C 1
ATOM 551 O O . PHE A 1 72 ? 4.212 1.279 -4.886 1.00 91.19 72 PHE A O 1
ATOM 558 N N . PHE A 1 73 ? 6.031 2.535 -4.446 1.00 93.88 73 PHE A N 1
ATOM 559 C CA . PHE A 1 73 ? 7.013 1.559 -4.880 1.00 93.88 73 PHE A CA 1
ATOM 560 C C . PHE A 1 73 ? 7.525 0.765 -3.682 1.00 93.88 73 PHE A C 1
ATOM 562 O O . PHE A 1 73 ? 7.737 1.316 -2.602 1.00 93.88 73 PHE A O 1
ATOM 569 N N . VAL A 1 74 ? 7.728 -0.532 -3.892 1.00 95.38 74 VAL A N 1
ATOM 570 C CA . VAL A 1 74 ? 8.463 -1.400 -2.968 1.00 95.38 74 VAL A CA 1
ATOM 571 C C . VAL A 1 74 ? 9.483 -2.213 -3.740 1.00 95.38 74 VAL A C 1
ATOM 573 O O . VAL A 1 74 ? 9.264 -2.562 -4.905 1.00 95.38 74 VAL A O 1
ATOM 576 N N . GLU A 1 75 ? 10.573 -2.581 -3.081 1.00 95.88 75 GLU A N 1
ATOM 577 C CA . GLU A 1 75 ? 11.520 -3.523 -3.657 1.00 95.88 75 GLU A CA 1
ATOM 578 C C . GLU A 1 75 ? 10.854 -4.895 -3.818 1.00 95.88 75 GLU A C 1
ATOM 580 O O . GLU A 1 75 ? 10.306 -5.472 -2.871 1.00 95.88 75 GLU A O 1
ATOM 585 N N . ASN A 1 76 ? 10.953 -5.461 -5.019 1.00 94.44 76 ASN A N 1
ATOM 586 C CA . ASN A 1 76 ? 10.581 -6.837 -5.297 1.00 94.44 76 ASN A CA 1
ATOM 587 C C . ASN A 1 76 ? 11.663 -7.770 -4.740 1.00 94.44 76 ASN A C 1
ATOM 589 O O . ASN A 1 76 ? 12.594 -8.186 -5.438 1.00 94.44 76 ASN A O 1
ATOM 593 N N . HIS A 1 77 ? 11.562 -8.076 -3.451 1.00 93.25 77 HIS A N 1
ATOM 594 C CA . HIS A 1 77 ? 12.530 -8.913 -2.759 1.00 93.25 77 HIS A CA 1
ATOM 595 C C . HIS A 1 77 ? 12.157 -10.404 -2.862 1.00 93.25 77 HIS A C 1
ATOM 597 O O . HIS A 1 77 ? 11.003 -10.779 -2.705 1.00 93.25 77 HIS A O 1
ATOM 603 N N . ALA A 1 78 ? 13.147 -11.288 -3.041 1.00 90.06 78 ALA A N 1
ATOM 604 C CA . ALA A 1 78 ? 12.956 -12.749 -3.124 1.00 90.06 78 ALA A CA 1
ATOM 605 C C . ALA A 1 78 ? 12.265 -13.377 -1.892 1.00 90.06 78 ALA A C 1
ATOM 607 O O . ALA A 1 78 ? 11.613 -14.417 -1.967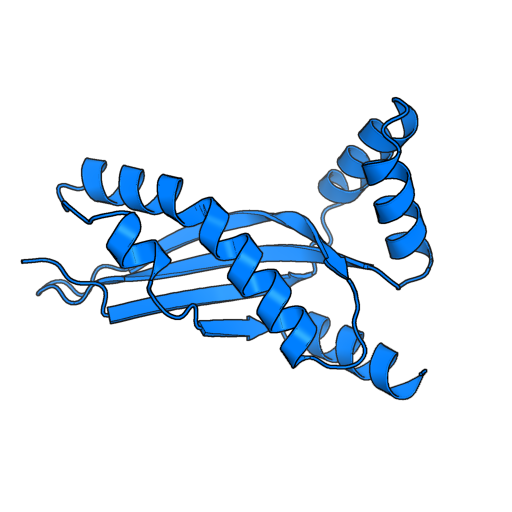 1.00 90.06 78 ALA A O 1
ATOM 608 N N . HIS A 1 79 ? 12.449 -12.753 -0.733 1.00 89.56 79 HIS A N 1
ATOM 609 C CA . HIS A 1 79 ? 11.825 -13.132 0.535 1.00 89.56 79 HIS A CA 1
ATOM 610 C C . HIS A 1 79 ? 10.588 -12.274 0.814 1.00 89.56 79 HIS A C 1
ATOM 612 O O . HIS A 1 79 ? 10.732 -11.095 1.138 1.00 89.56 79 HIS A O 1
ATOM 618 N N . ALA A 1 80 ? 9.404 -12.892 0.777 1.00 89.06 80 ALA A N 1
ATOM 619 C CA . ALA A 1 80 ? 8.127 -12.230 1.053 1.00 89.06 80 ALA A CA 1
ATOM 620 C C . ALA A 1 80 ? 8.076 -11.455 2.384 1.00 89.06 80 ALA A C 1
ATOM 622 O O . ALA A 1 80 ? 7.617 -10.315 2.351 1.00 89.06 80 ALA A O 1
ATOM 623 N N . PRO A 1 81 ? 8.644 -11.949 3.507 1.00 93.69 81 PRO A N 1
ATOM 624 C CA . PRO A 1 81 ? 8.622 -11.196 4.762 1.00 93.69 81 PRO A CA 1
ATOM 625 C C . PRO A 1 81 ? 9.300 -9.822 4.687 1.00 93.69 81 PRO A C 1
ATOM 627 O O . PRO A 1 81 ? 8.923 -8.912 5.414 1.00 93.69 81 PRO A O 1
ATOM 630 N N . LYS A 1 82 ? 10.283 -9.633 3.794 1.00 94.75 82 LYS A N 1
ATOM 631 C CA . LYS A 1 82 ? 10.899 -8.312 3.595 1.00 94.75 82 LYS A CA 1
ATOM 632 C C . LYS A 1 82 ? 10.009 -7.357 2.801 1.00 94.75 82 LYS A C 1
ATOM 634 O O . LYS A 1 82 ? 10.089 -6.151 2.997 1.00 94.75 82 LYS A O 1
ATOM 639 N N . VAL A 1 83 ? 9.181 -7.879 1.898 1.00 94.38 83 VAL A N 1
ATOM 640 C CA . VAL A 1 83 ? 8.179 -7.073 1.183 1.00 94.38 83 VAL A CA 1
ATOM 641 C C . VAL A 1 83 ? 7.068 -6.674 2.153 1.00 94.38 83 VAL A C 1
ATOM 643 O O . VAL A 1 83 ? 6.688 -5.510 2.211 1.00 94.38 83 VAL A O 1
ATOM 646 N N . GLU A 1 84 ? 6.619 -7.614 2.988 1.00 96.00 84 GLU A N 1
ATOM 647 C CA . GLU A 1 84 ? 5.653 -7.352 4.061 1.00 96.00 84 GLU A CA 1
ATOM 648 C C . GLU A 1 84 ? 6.175 -6.301 5.052 1.00 96.00 84 GLU A C 1
ATOM 650 O O . GLU A 1 84 ? 5.441 -5.382 5.405 1.00 96.00 84 GLU A O 1
ATOM 655 N N . GLN A 1 85 ? 7.451 -6.377 5.447 1.00 94.62 85 GLN A N 1
ATOM 656 C CA . GLN A 1 85 ? 8.070 -5.376 6.318 1.00 94.62 85 GLN A CA 1
ATOM 657 C C . GLN A 1 85 ? 8.048 -3.970 5.696 1.00 94.62 85 GLN A C 1
ATOM 659 O O . GLN A 1 85 ? 7.614 -3.032 6.360 1.00 94.62 85 GLN A O 1
ATOM 664 N N . GLN A 1 86 ? 8.452 -3.825 4.427 1.00 95.00 86 GLN A N 1
ATOM 665 C CA . GLN A 1 86 ? 8.387 -2.536 3.723 1.00 95.00 86 GLN A CA 1
ATOM 666 C C . GLN A 1 86 ? 6.960 -1.975 3.707 1.00 95.00 86 GLN A C 1
ATOM 668 O O . GLN A 1 86 ? 6.754 -0.790 3.952 1.00 95.00 86 GLN A O 1
ATOM 673 N N . ILE A 1 87 ? 5.958 -2.826 3.466 1.00 94.88 87 ILE A N 1
ATOM 674 C CA . ILE A 1 87 ? 4.548 -2.417 3.471 1.00 94.88 87 ILE A CA 1
ATOM 675 C C . ILE A 1 87 ? 4.104 -1.969 4.867 1.00 94.88 87 ILE A C 1
ATOM 677 O O . ILE A 1 87 ? 3.417 -0.958 4.978 1.00 94.88 87 ILE A O 1
ATOM 681 N N . ALA A 1 88 ? 4.500 -2.674 5.929 1.00 93.56 88 ALA A N 1
ATOM 682 C CA . ALA A 1 88 ? 4.177 -2.290 7.303 1.00 93.56 88 ALA A CA 1
ATOM 683 C C . ALA A 1 88 ? 4.797 -0.932 7.684 1.00 93.56 88 ALA A C 1
ATOM 685 O O . ALA A 1 88 ? 4.132 -0.091 8.289 1.00 93.56 88 ALA A O 1
ATOM 686 N N . GLU A 1 89 ? 6.048 -0.690 7.288 1.00 91.38 89 GLU A N 1
ATOM 687 C CA . GLU A 1 89 ? 6.728 0.594 7.495 1.00 91.38 89 GLU A CA 1
ATOM 688 C C . GLU A 1 89 ? 6.019 1.718 6.725 1.00 91.38 89 GLU A C 1
ATOM 690 O O . GLU A 1 89 ? 5.720 2.774 7.282 1.00 91.38 89 GLU A O 1
ATOM 695 N N . LEU A 1 90 ? 5.648 1.466 5.472 1.00 90.56 90 LEU A N 1
ATOM 696 C CA . LEU A 1 90 ? 4.923 2.412 4.627 1.00 90.56 90 LEU A CA 1
ATOM 697 C C . LEU A 1 90 ? 3.503 2.717 5.127 1.00 90.56 90 LEU A C 1
ATOM 699 O O . LEU A 1 90 ? 3.065 3.865 5.031 1.00 90.56 90 LEU A O 1
ATOM 703 N N . ALA A 1 91 ? 2.806 1.708 5.650 1.00 89.19 91 ALA A N 1
ATOM 704 C CA . ALA A 1 91 ? 1.495 1.814 6.283 1.00 89.19 91 ALA A CA 1
ATOM 705 C C . ALA A 1 91 ? 1.532 2.710 7.525 1.00 89.19 91 ALA A C 1
ATOM 707 O O . ALA A 1 91 ? 0.602 3.479 7.767 1.00 89.19 91 ALA A O 1
ATOM 708 N N . SER A 1 92 ? 2.622 2.644 8.298 1.00 83.88 92 SER A N 1
ATOM 709 C CA . SER A 1 92 ? 2.776 3.462 9.504 1.00 83.88 92 SER A CA 1
ATOM 710 C C . SER A 1 92 ? 2.779 4.970 9.205 1.00 83.88 92 SER A C 1
ATOM 712 O O . SER A 1 92 ? 2.293 5.760 10.014 1.00 83.88 92 SER A O 1
ATOM 714 N N . GLY A 1 93 ? 3.236 5.371 8.010 1.00 80.81 93 GLY A N 1
ATOM 715 C CA . GLY A 1 93 ? 3.219 6.768 7.565 1.00 80.81 93 GLY A CA 1
ATOM 716 C C . GLY A 1 93 ? 1.810 7.336 7.353 1.00 80.81 93 GLY A C 1
ATOM 717 O O . GLY A 1 93 ? 1.602 8.537 7.517 1.00 80.81 93 GLY A O 1
ATOM 718 N N . ASP A 1 94 ? 0.828 6.479 7.064 1.00 83.44 94 ASP A N 1
ATOM 719 C CA . ASP A 1 94 ? -0.561 6.878 6.803 1.00 83.44 94 ASP A CA 1
ATOM 720 C C . ASP A 1 94 ? -1.417 6.937 8.086 1.00 83.44 94 ASP A C 1
ATOM 722 O O . ASP A 1 94 ? -2.551 7.425 8.068 1.00 83.44 94 ASP A O 1
ATOM 726 N N . LEU A 1 95 ? -0.880 6.501 9.235 1.00 82.44 95 LEU A N 1
ATOM 727 C CA . LEU A 1 95 ? -1.622 6.442 10.502 1.00 82.44 95 LEU A CA 1
ATOM 728 C C . LEU A 1 95 ? -2.088 7.812 10.997 1.00 82.44 95 LEU A C 1
ATOM 730 O O . LEU A 1 95 ? -3.135 7.916 11.633 1.00 82.44 95 LEU A O 1
ATOM 734 N N . THR A 1 96 ? -1.351 8.872 10.664 1.00 83.00 96 THR A N 1
ATOM 735 C CA . THR A 1 96 ? -1.739 10.245 11.020 1.00 83.00 96 THR A CA 1
ATOM 736 C C . THR A 1 96 ? -3.058 10.642 10.353 1.00 83.00 96 THR A C 1
ATOM 738 O O . THR A 1 96 ? -3.905 11.272 10.987 1.00 83.00 96 THR A O 1
ATOM 741 N N . ALA A 1 97 ? -3.262 10.255 9.088 1.00 82.44 97 ALA A N 1
ATOM 742 C CA . ALA A 1 97 ? -4.492 10.557 8.359 1.00 82.44 97 ALA A CA 1
ATOM 743 C C . ALA A 1 97 ? -5.684 9.772 8.930 1.00 82.44 97 ALA A C 1
ATOM 745 O O . ALA A 1 97 ? -6.744 10.352 9.163 1.00 82.44 97 ALA A O 1
ATOM 746 N N . LEU A 1 98 ? -5.481 8.488 9.243 1.00 83.25 98 LEU A N 1
ATOM 747 C CA . LEU A 1 98 ? -6.493 7.644 9.888 1.00 83.25 98 LEU A CA 1
ATOM 748 C C . LEU A 1 98 ? -6.897 8.170 11.274 1.00 83.25 98 LEU A C 1
ATOM 750 O O . LEU A 1 98 ? -8.082 8.220 11.597 1.00 83.25 98 LEU A O 1
ATOM 754 N N . ALA A 1 99 ? -5.936 8.612 12.088 1.00 84.62 99 ALA A N 1
ATOM 755 C CA . ALA A 1 99 ? -6.217 9.197 13.399 1.00 84.62 99 ALA A CA 1
ATOM 756 C C . ALA A 1 99 ? -6.994 10.520 13.304 1.00 84.62 99 ALA A C 1
ATOM 758 O O . ALA A 1 99 ? -7.895 10.784 14.105 1.00 84.62 99 ALA A O 1
ATOM 759 N N . ALA A 1 100 ? -6.677 11.352 12.307 1.00 85.25 100 ALA A N 1
ATOM 760 C CA . ALA A 1 100 ? -7.425 12.576 12.049 1.00 85.25 100 ALA A CA 1
ATOM 761 C C . ALA A 1 100 ? -8.879 12.270 11.649 1.00 85.25 100 ALA A C 1
ATOM 763 O O . ALA A 1 100 ? -9.799 12.929 12.135 1.00 85.25 100 ALA A O 1
ATOM 764 N N . GLU A 1 101 ? -9.102 11.251 10.815 1.00 86.62 101 GLU A N 1
ATOM 765 C CA . GLU A 1 101 ? -10.443 10.800 10.433 1.00 86.62 101 GLU A CA 1
ATOM 766 C C . GLU A 1 101 ? -11.238 10.266 11.634 1.00 86.62 101 GLU A C 1
ATOM 768 O O . GLU A 1 101 ? -12.392 10.644 11.831 1.00 86.62 101 GLU A O 1
ATOM 773 N N . LEU A 1 102 ? -10.612 9.459 12.491 1.00 84.50 102 LEU A N 1
ATOM 774 C CA . LEU A 1 102 ? -11.198 9.004 13.755 1.00 84.50 102 LEU A CA 1
ATOM 775 C C . LEU A 1 102 ? -11.628 10.167 14.651 1.00 84.50 102 LEU A C 1
ATOM 777 O O . LEU A 1 102 ? -12.751 10.186 15.156 1.00 84.50 102 LEU A O 1
ATOM 781 N N . THR A 1 103 ? -10.764 11.174 14.780 1.00 87.38 103 THR A N 1
ATOM 782 C CA . THR A 1 103 ? -11.041 12.370 15.584 1.00 87.38 103 THR A CA 1
ATOM 783 C C . THR A 1 103 ? -12.260 13.121 15.044 1.00 87.38 103 THR A C 1
ATOM 785 O O . THR A 1 103 ? -13.127 13.534 15.813 1.00 87.38 103 THR A O 1
ATOM 788 N N . GLN A 1 104 ? -12.390 13.245 13.717 1.00 87.50 104 GLN A N 1
ATOM 789 C CA . GLN A 1 104 ? -13.569 13.850 13.076 1.00 87.50 104 GLN A CA 1
ATOM 790 C C . GLN A 1 104 ? -14.859 13.058 13.328 1.00 87.50 104 GLN A C 1
ATOM 792 O O . GLN A 1 104 ? -15.941 13.644 13.355 1.00 87.50 104 GLN A O 1
ATOM 797 N N . ARG A 1 105 ? -14.751 11.743 13.543 1.00 85.81 105 ARG A N 1
ATOM 798 C CA . ARG A 1 105 ? -15.867 10.853 13.896 1.00 85.81 105 ARG A CA 1
ATOM 799 C C . ARG A 1 105 ? -16.165 10.816 15.402 1.00 85.81 105 ARG A C 1
ATOM 801 O O . ARG A 1 105 ? -17.101 10.140 15.816 1.00 85.81 105 ARG A O 1
ATOM 808 N N . GLY A 1 106 ? -15.428 11.581 16.212 1.00 86.75 106 GLY A N 1
ATOM 809 C CA . GLY A 1 106 ? -15.624 11.684 17.662 1.00 86.75 106 GLY A CA 1
ATOM 810 C C . GLY A 1 106 ? -14.842 10.655 18.482 1.00 86.75 106 GLY A C 1
ATOM 811 O O . GLY A 1 106 ? -15.090 10.522 19.680 1.00 86.75 106 GLY A O 1
ATOM 812 N N . HIS A 1 107 ? -13.900 9.946 17.857 1.00 86.62 107 HIS A N 1
ATOM 813 C CA . HIS A 1 107 ? -13.009 8.997 18.515 1.00 86.62 107 HIS A CA 1
ATOM 814 C C . HIS A 1 107 ? -11.658 9.658 18.786 1.00 86.62 107 HIS A C 1
ATOM 816 O O . HIS A 1 107 ? -10.923 9.983 17.857 1.00 86.62 107 HIS A O 1
ATOM 822 N N . GLU A 1 108 ? -11.307 9.843 20.056 1.00 82.25 108 GLU A N 1
ATOM 823 C CA . GLU A 1 108 ? -9.960 10.274 20.440 1.00 82.25 108 GLU A CA 1
ATOM 824 C C . GLU A 1 108 ? -9.045 9.046 20.521 1.00 82.25 108 GLU A C 1
ATOM 826 O O . GLU A 1 108 ? -9.231 8.179 21.375 1.00 82.25 108 GLU A O 1
ATOM 831 N N . LEU A 1 109 ? -8.074 8.965 19.611 1.00 80.69 109 LEU A N 1
ATOM 832 C CA . LEU A 1 109 ? -7.042 7.930 19.568 1.00 80.69 109 LEU A CA 1
ATOM 833 C C . LEU A 1 109 ? -5.676 8.597 19.463 1.00 80.69 109 LEU A C 1
ATOM 835 O O . LEU A 1 109 ? -5.488 9.518 18.664 1.00 80.69 109 LEU A O 1
ATOM 839 N N . ASP A 1 110 ? -4.719 8.131 20.260 1.00 81.94 110 ASP A N 1
ATOM 840 C CA . ASP A 1 110 ? -3.354 8.629 20.179 1.00 81.94 110 ASP A CA 1
ATOM 841 C C . ASP A 1 110 ? -2.649 8.010 18.960 1.00 81.94 110 ASP A C 1
ATOM 843 O O . ASP A 1 110 ? -2.552 6.791 18.805 1.00 81.94 110 ASP A O 1
ATOM 847 N N . VAL A 1 111 ? -2.122 8.864 18.081 1.00 82.62 111 VAL A N 1
ATOM 848 C CA . VAL A 1 111 ? -1.302 8.446 16.933 1.00 82.62 111 VAL A CA 1
ATOM 849 C C . VAL A 1 111 ? -0.096 7.627 17.398 1.00 82.62 111 VAL A C 1
ATOM 851 O O . VAL A 1 111 ? 0.328 6.709 16.699 1.00 82.62 111 VAL A O 1
ATOM 854 N N . SER A 1 112 ? 0.445 7.929 18.581 1.00 83.19 112 SER A N 1
ATOM 855 C CA . SER A 1 112 ? 1.559 7.185 19.165 1.00 83.19 112 SER A CA 1
ATOM 856 C C . SER A 1 112 ? 1.165 5.749 19.530 1.00 83.19 112 SER A C 1
ATOM 858 O O . SER A 1 112 ? 1.952 4.828 19.306 1.00 83.19 112 SER A O 1
ATOM 860 N N . GLU A 1 113 ? -0.074 5.534 19.988 1.00 83.56 113 GLU A N 1
ATOM 861 C CA . GLU A 1 113 ? -0.618 4.199 20.246 1.00 83.56 113 GLU A CA 1
ATOM 862 C C . GLU A 1 113 ? -0.784 3.426 18.939 1.00 83.56 113 GLU A C 1
ATOM 864 O O . GLU A 1 113 ? -0.322 2.291 18.853 1.00 83.56 113 GLU A O 1
ATOM 869 N N . LEU A 1 114 ? -1.350 4.057 17.902 1.00 84.81 114 LEU A N 1
ATOM 870 C CA . LEU A 1 114 ? -1.474 3.460 16.566 1.00 84.81 114 LEU A CA 1
ATOM 871 C C . LEU A 1 114 ? -0.110 3.080 15.977 1.00 84.81 114 LEU A C 1
ATOM 873 O O . LEU A 1 114 ? 0.042 1.987 15.438 1.00 84.81 114 LEU A O 1
ATOM 877 N N . GLY A 1 115 ? 0.888 3.957 16.102 1.00 85.38 115 GLY A N 1
ATOM 878 C CA . GLY A 1 115 ? 2.244 3.725 15.598 1.00 85.38 115 GLY A CA 1
ATOM 879 C C . GLY A 1 115 ? 2.991 2.599 16.317 1.00 85.38 115 GLY A C 1
ATOM 880 O O . GLY A 1 115 ? 3.903 2.008 15.744 1.00 85.38 115 GLY A O 1
ATOM 881 N N . ALA A 1 116 ? 2.599 2.273 17.552 1.00 86.38 116 ALA A N 1
ATOM 882 C CA . ALA A 1 116 ? 3.142 1.145 18.303 1.00 86.38 116 ALA A CA 1
ATOM 883 C C . ALA A 1 116 ? 2.440 -0.190 17.986 1.00 86.38 116 ALA A C 1
ATOM 885 O O . ALA A 1 116 ? 2.905 -1.248 18.425 1.00 86.38 116 ALA A O 1
ATOM 886 N N . MET A 1 117 ? 1.322 -0.170 17.250 1.00 89.38 117 MET A N 1
ATOM 887 C CA . MET A 1 117 ? 0.591 -1.384 16.904 1.00 89.38 117 MET A CA 1
ATOM 888 C C . MET A 1 117 ? 1.287 -2.177 15.804 1.00 89.38 117 MET A C 1
ATOM 890 O O . MET A 1 117 ? 1.839 -1.642 14.846 1.00 89.38 117 MET A O 1
ATOM 894 N N . TYR A 1 118 ? 1.177 -3.498 15.908 1.00 90.38 118 TYR A N 1
ATOM 895 C CA . TYR A 1 118 ? 1.524 -4.377 14.806 1.00 90.38 118 TYR A CA 1
ATOM 896 C C . TYR A 1 118 ? 0.534 -4.194 13.646 1.00 90.38 118 TYR A C 1
ATOM 898 O O . TYR A 1 118 ? -0.676 -4.352 13.826 1.00 90.38 118 TYR A O 1
ATOM 906 N N . VAL A 1 119 ? 1.064 -3.915 12.454 1.00 93.69 119 VAL A N 1
ATOM 907 C CA . VAL A 1 119 ? 0.305 -3.898 11.201 1.00 93.69 119 VAL A CA 1
ATOM 908 C C . VAL A 1 119 ? 0.286 -5.309 10.625 1.00 93.69 119 VAL A C 1
ATOM 910 O O . VAL A 1 119 ? 1.322 -5.845 10.229 1.00 93.69 119 VAL A O 1
ATOM 913 N N . HIS A 1 120 ? -0.895 -5.916 10.546 1.00 95.38 120 HIS A N 1
ATOM 914 C CA . HI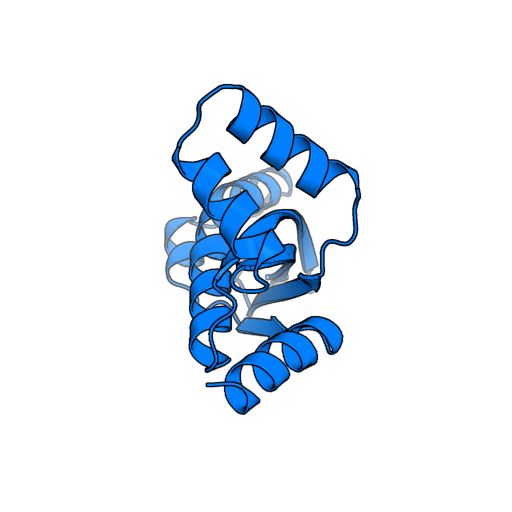S A 1 120 ? -1.047 -7.186 9.850 1.00 95.38 120 HIS A CA 1
ATOM 915 C C . HIS A 1 120 ? -1.040 -6.966 8.337 1.00 95.38 120 HIS A C 1
ATOM 917 O O . HIS A 1 120 ? -1.993 -6.409 7.793 1.00 95.38 120 HIS A O 1
ATOM 923 N N . VAL A 1 121 ? 0.012 -7.419 7.660 1.00 96.38 121 VAL A N 1
ATOM 924 C CA . VAL A 1 121 ? 0.139 -7.274 6.208 1.00 96.38 121 VAL A CA 1
ATOM 925 C C . VAL A 1 121 ? -0.408 -8.501 5.487 1.00 96.38 121 VAL A C 1
ATOM 927 O O . VAL A 1 121 ? -0.040 -9.632 5.798 1.00 96.38 121 VAL A O 1
ATOM 930 N N . GLU A 1 122 ? -1.256 -8.264 4.492 1.00 96.38 122 GLU A N 1
ATOM 931 C CA . GLU A 1 122 ? -1.749 -9.269 3.559 1.00 96.38 122 GLU A CA 1
ATOM 932 C C . GLU A 1 122 ? -1.330 -8.900 2.133 1.00 96.38 122 GLU A C 1
ATOM 934 O O . GLU A 1 122 ? -1.577 -7.791 1.661 1.00 96.38 122 GLU A O 1
ATOM 939 N N . LEU A 1 123 ? -0.693 -9.842 1.439 1.00 96.25 123 LEU A N 1
ATOM 940 C CA . LEU A 1 123 ? -0.339 -9.700 0.030 1.00 96.25 123 LEU A CA 1
ATOM 941 C C . LEU A 1 123 ? -1.388 -10.393 -0.842 1.00 96.25 123 LEU A C 1
ATOM 943 O O . LEU A 1 123 ? -1.657 -11.593 -0.674 1.00 96.25 123 LEU A O 1
ATOM 947 N N . ASP A 1 124 ? -1.912 -9.687 -1.837 1.00 96.31 124 ASP A N 1
ATOM 948 C CA . ASP A 1 124 ? -2.792 -10.295 -2.830 1.00 96.31 124 ASP A CA 1
ATOM 949 C C . ASP A 1 124 ? -2.060 -11.365 -3.653 1.00 96.31 124 ASP A C 1
ATOM 951 O O . ASP A 1 124 ? -0.832 -11.513 -3.630 1.00 96.31 124 ASP A O 1
ATOM 955 N N . ALA A 1 125 ? -2.842 -12.227 -4.306 1.00 94.69 125 ALA A N 1
ATOM 956 C CA . ALA A 1 125 ? -2.321 -13.422 -4.966 1.00 94.69 125 ALA A CA 1
ATOM 957 C C . ALA A 1 125 ? -1.315 -13.092 -6.084 1.00 94.69 125 ALA A C 1
ATOM 959 O O . ALA A 1 125 ? -0.318 -13.793 -6.249 1.00 94.69 125 ALA A O 1
ATOM 960 N N . ASP A 1 126 ? -1.563 -12.011 -6.814 1.00 93.81 126 ASP A N 1
ATOM 961 C CA . ASP A 1 126 ? -0.712 -11.465 -7.867 1.00 93.81 126 ASP A CA 1
ATOM 962 C C . ASP A 1 126 ? 0.622 -10.930 -7.320 1.00 93.81 126 ASP A C 1
ATOM 964 O O . ASP A 1 126 ? 1.686 -11.269 -7.847 1.00 93.81 126 ASP A O 1
ATOM 968 N N . VAL A 1 127 ? 0.595 -10.181 -6.214 1.00 94.06 127 VAL A N 1
ATOM 969 C CA . VAL A 1 127 ? 1.797 -9.707 -5.515 1.00 94.06 127 VAL A CA 1
ATOM 970 C C . VAL A 1 127 ? 2.616 -10.895 -5.016 1.00 94.06 127 VAL A C 1
ATOM 972 O O . VAL A 1 127 ? 3.813 -10.987 -5.296 1.00 94.06 127 VAL A O 1
ATOM 975 N N . ARG A 1 128 ? 1.974 -11.866 -4.350 1.00 93.75 128 ARG A N 1
ATOM 976 C CA . ARG A 1 128 ? 2.637 -13.102 -3.898 1.00 93.75 128 ARG A CA 1
ATOM 977 C C . ARG A 1 128 ? 3.288 -13.852 -5.050 1.00 93.75 128 ARG A C 1
ATOM 979 O O . ARG A 1 128 ? 4.424 -14.301 -4.909 1.00 93.75 128 ARG A O 1
ATOM 986 N N . GLN A 1 129 ? 2.608 -13.961 -6.188 1.00 92.75 129 GLN A N 1
ATOM 987 C CA . GLN A 1 129 ? 3.155 -14.619 -7.369 1.00 92.75 129 GLN A CA 1
ATOM 988 C C . GLN A 1 129 ? 4.406 -13.897 -7.891 1.00 92.75 129 GLN A C 1
ATOM 990 O O . GLN A 1 129 ? 5.393 -14.557 -8.219 1.00 92.75 129 GLN A O 1
ATOM 995 N N . ARG A 1 130 ? 4.404 -12.557 -7.942 1.00 92.50 130 ARG A N 1
ATOM 996 C CA . ARG A 1 130 ? 5.569 -11.760 -8.371 1.00 92.50 130 ARG A CA 1
ATOM 997 C C . ARG A 1 130 ? 6.767 -11.935 -7.441 1.00 92.50 130 ARG A C 1
ATOM 999 O O . ARG A 1 130 ? 7.876 -12.176 -7.920 1.00 92.50 130 ARG A O 1
ATOM 1006 N N . VAL A 1 131 ? 6.527 -11.881 -6.135 1.00 91.81 131 VAL A N 1
ATOM 1007 C CA . VAL A 1 131 ? 7.554 -12.075 -5.102 1.00 91.81 131 VAL A CA 1
ATOM 1008 C C . VAL A 1 131 ? 8.143 -13.490 -5.170 1.00 91.81 131 VAL A C 1
ATOM 1010 O O . VAL A 1 131 ? 9.361 -13.668 -5.164 1.00 91.81 131 VAL A O 1
ATOM 1013 N N . GLN A 1 132 ? 7.298 -14.515 -5.318 1.00 90.12 132 GLN A N 1
ATOM 1014 C CA . GLN A 1 132 ? 7.747 -15.906 -5.455 1.00 90.12 132 GLN A CA 1
ATOM 1015 C C . GLN A 1 132 ? 8.549 -16.139 -6.739 1.00 90.12 132 GLN A C 1
ATOM 1017 O O . GLN A 1 13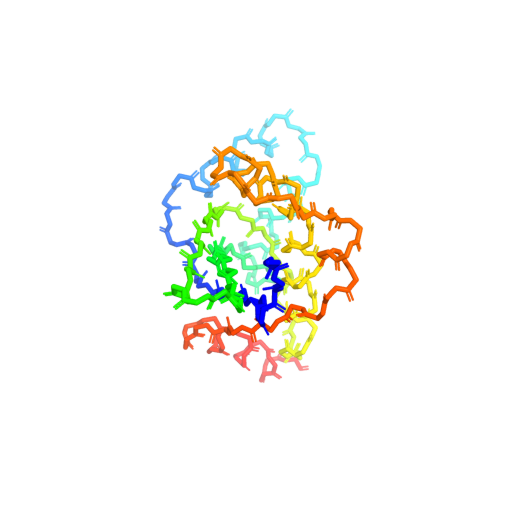2 ? 9.578 -16.813 -6.703 1.00 90.12 132 GLN A O 1
ATOM 1022 N N . ALA A 1 133 ? 8.116 -15.564 -7.865 1.00 88.62 133 ALA A N 1
ATOM 1023 C CA . ALA A 1 133 ? 8.838 -15.667 -9.130 1.00 88.62 133 ALA A CA 1
ATOM 1024 C C . ALA A 1 133 ? 10.244 -15.053 -9.033 1.00 88.62 133 ALA A C 1
ATOM 1026 O O . ALA A 1 133 ? 11.195 -15.618 -9.569 1.00 88.62 133 ALA A O 1
ATOM 1027 N N . ARG A 1 134 ? 10.397 -13.941 -8.299 1.00 88.00 134 ARG A N 1
ATOM 1028 C CA . ARG A 1 134 ? 11.708 -13.342 -8.018 1.00 88.00 134 ARG A CA 1
ATOM 1029 C C . ARG A 1 134 ? 12.579 -14.256 -7.163 1.00 88.00 134 ARG A C 1
ATOM 1031 O O . ARG A 1 134 ? 13.753 -14.418 -7.471 1.00 88.00 134 ARG A O 1
ATOM 1038 N N . GLY A 1 135 ? 12.008 -14.874 -6.129 1.00 76.81 135 GLY A N 1
ATOM 1039 C CA . GLY A 1 135 ? 12.729 -15.824 -5.282 1.00 76.81 135 GLY A CA 1
ATOM 1040 C C . GLY A 1 135 ? 13.193 -17.086 -6.007 1.00 76.81 135 GLY A C 1
ATOM 1041 O O . GLY A 1 135 ? 14.219 -17.642 -5.641 1.00 76.81 135 GLY A O 1
ATOM 1042 N N . ALA A 1 136 ? 12.486 -17.514 -7.054 1.00 75.12 136 ALA A N 1
ATOM 1043 C CA . ALA A 1 136 ? 12.898 -18.644 -7.888 1.00 75.12 136 ALA A CA 1
ATOM 1044 C C . ALA A 1 136 ? 13.994 -18.295 -8.915 1.00 75.12 136 ALA A C 1
ATOM 1046 O O . ALA A 1 136 ? 14.623 -19.199 -9.462 1.00 75.12 136 ALA A O 1
ATOM 1047 N N . ALA A 1 137 ? 14.187 -17.007 -9.213 1.00 68.88 137 ALA A N 1
ATOM 1048 C CA . ALA A 1 137 ? 15.146 -16.518 -10.204 1.00 68.88 137 ALA A CA 1
ATOM 1049 C C . ALA A 1 137 ? 16.478 -16.030 -9.597 1.00 68.88 137 ALA A C 1
ATOM 1051 O O . ALA A 1 137 ? 17.380 -15.677 -10.359 1.00 68.88 137 ALA A O 1
ATOM 1052 N N . ALA A 1 138 ? 16.578 -15.973 -8.264 1.00 60.66 138 ALA A N 1
ATOM 1053 C CA . ALA A 1 138 ? 17.758 -15.555 -7.501 1.00 60.66 138 ALA A CA 1
ATOM 1054 C C . ALA A 1 138 ? 18.596 -16.761 -7.056 1.00 60.66 138 ALA A C 1
ATOM 1056 O O . ALA A 1 138 ? 19.840 -16.627 -7.049 1.00 60.66 138 ALA A O 1
#

Radius of gyration: 16.71 Å; chains: 1; bounding box: 38×35×42 Å

Foldseek 3Di:
DKDWPAKEKEKDADPDPVLLVVLVVCVVVVPPVSVVQNVCVVVLQKTWIKIKIWTFIPDPVRDIDIDIDGNDIDTLALDPVRRQVVRQVVVLVCLVVVQVVCVVVVHHDDNVVVSPDDYHYHYDPVSVVSSNVVNVVD